Protein AF-A0A1H3KMQ6-F1 (afdb_monomer_lite)

Foldseek 3Di:
DAQDCVVVVVVCVVPVVDDQAPDEFEEQDVSRQRSCQVVVHAYAHQCDDDPPGNHHYDPDPVVCVVVD

Secondary structure (DSSP, 8-state):
----THHHHHHHHH-TT--GGG-EEEESSHHHHHHHHHHT-EEEEES---TT--PEEESSHHHHGGG-

Organism: NCBI:txid415015

InterPro domains:
  IPR023214 HAD superfamily [G3DSA:3.40.50.1000] (1-68)
  IPR036412 HAD-like superfamily [SSF56784] (2-68)

Sequence (68 aa):
MKPKDGLVKKALEKYPEIDLKDCFIVGDSLCDVELGERLGIKTFGIGVGKKEGEALIIDSLGDVVRYL

Structure (mmCIF, N/CA/C/O backbone):
data_AF-A0A1H3KMQ6-F1
#
_entry.id   AF-A0A1H3KMQ6-F1
#
loop_
_atom_site.group_PDB
_atom_site.id
_atom_site.type_symbol
_atom_site.label_atom_id
_atom_site.label_alt_id
_atom_site.label_comp_id
_atom_site.label_asym_id
_atom_site.label_entity_id
_atom_site.label_seq_id
_atom_site.pdbx_PDB_ins_code
_atom_site.Cartn_x
_atom_site.Cartn_y
_atom_site.Cartn_z
_atom_site.occupancy
_atom_site.B_iso_or_equiv
_atom_site.auth_seq_id
_atom_site.auth_comp_id
_atom_site.auth_asym_id
_atom_site.auth_atom_id
_atom_site.pdbx_PDB_model_num
ATOM 1 N N . MET A 1 1 ? 8.790 15.756 1.623 1.00 46.69 1 MET A N 1
ATOM 2 C CA . MET A 1 1 ? 7.433 15.172 1.584 1.00 46.69 1 MET A CA 1
ATOM 3 C C . MET A 1 1 ? 7.619 13.670 1.728 1.00 46.69 1 MET A C 1
ATOM 5 O O . MET A 1 1 ? 8.115 13.062 0.800 1.00 46.69 1 MET A O 1
ATOM 9 N N . LYS A 1 2 ? 7.421 13.123 2.931 1.00 46.41 2 LYS A N 1
ATOM 10 C CA . LYS A 1 2 ? 7.507 11.673 3.202 1.00 46.41 2 LYS A CA 1
ATOM 11 C C . LYS A 1 2 ? 6.134 11.047 2.902 1.00 46.41 2 LYS A C 1
ATOM 13 O O . LYS A 1 2 ? 5.162 11.811 2.975 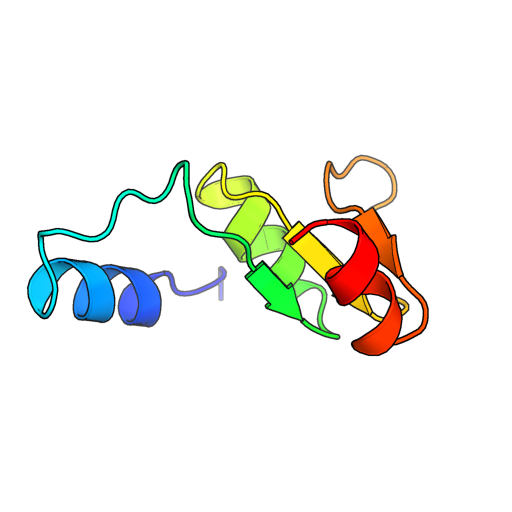1.00 46.41 2 LYS A O 1
ATOM 18 N N . PRO A 1 3 ? 6.015 9.740 2.593 1.00 60.12 3 PRO A N 1
ATOM 19 C CA . PRO A 1 3 ? 4.714 9.123 2.341 1.00 60.12 3 PRO A CA 1
ATOM 20 C C . PRO A 1 3 ? 3.775 9.431 3.511 1.00 60.12 3 PRO A C 1
ATOM 22 O O . PRO A 1 3 ? 4.112 9.220 4.684 1.00 60.12 3 PRO A O 1
ATOM 25 N N . LYS A 1 4 ? 2.636 10.050 3.198 1.00 80.94 4 LYS A N 1
ATOM 26 C CA . LYS A 1 4 ? 1.652 10.465 4.197 1.00 80.94 4 LYS A CA 1
ATOM 27 C C . LYS A 1 4 ? 0.774 9.255 4.502 1.00 80.94 4 LYS A C 1
ATOM 29 O O . LYS A 1 4 ? -0.079 8.894 3.706 1.00 80.94 4 LYS A O 1
ATOM 34 N N . ASP A 1 5 ? 0.947 8.682 5.686 1.00 87.00 5 ASP A N 1
ATOM 35 C CA . ASP A 1 5 ? 0.156 7.558 6.214 1.00 87.00 5 ASP A CA 1
ATOM 36 C C . ASP A 1 5 ? -1.278 7.951 6.626 1.00 87.00 5 ASP A C 1
ATOM 38 O O . ASP A 1 5 ? -2.031 7.137 7.156 1.00 87.00 5 ASP A O 1
ATOM 42 N N . GLY A 1 6 ? -1.679 9.201 6.379 1.00 90.44 6 GLY A N 1
ATOM 43 C CA . GLY A 1 6 ? -2.967 9.741 6.806 1.00 90.44 6 GLY A CA 1
ATOM 44 C C . GLY A 1 6 ? -4.176 9.015 6.217 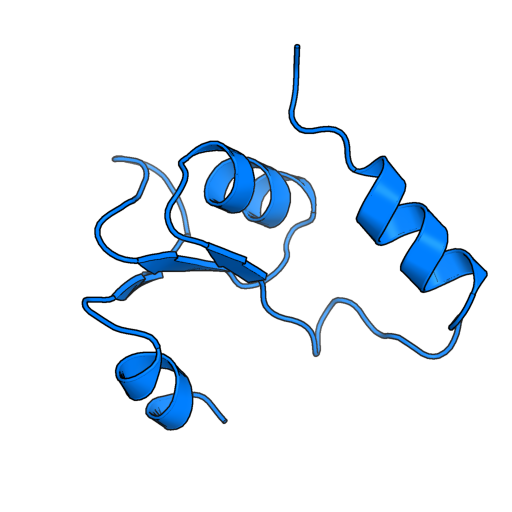1.00 90.44 6 GLY A C 1
ATOM 45 O O . GLY A 1 6 ? -5.198 8.934 6.888 1.00 90.44 6 GLY A O 1
ATOM 46 N N . LEU A 1 7 ? -4.081 8.471 4.997 1.00 90.12 7 LEU A N 1
ATOM 47 C CA . LEU A 1 7 ? -5.173 7.677 4.417 1.00 90.12 7 LEU A CA 1
ATOM 48 C C . LEU A 1 7 ? -5.352 6.344 5.146 1.00 90.12 7 LEU A C 1
ATOM 50 O O . LEU A 1 7 ? -6.477 5.996 5.491 1.00 90.12 7 LEU A O 1
ATOM 54 N N . VAL A 1 8 ? -4.251 5.650 5.448 1.00 92.44 8 VAL A N 1
ATOM 55 C CA . VAL A 1 8 ? -4.287 4.393 6.208 1.00 92.44 8 VAL A CA 1
ATOM 56 C C . VAL A 1 8 ? -4.826 4.645 7.613 1.00 92.44 8 VAL A C 1
ATOM 58 O O . VAL A 1 8 ? -5.747 3.964 8.043 1.00 92.44 8 VAL A O 1
ATOM 61 N N . LYS A 1 9 ? -4.343 5.689 8.299 1.00 92.88 9 LYS A N 1
ATOM 62 C CA . LYS A 1 9 ? -4.846 6.068 9.631 1.00 92.88 9 LYS A CA 1
ATOM 63 C C . LYS A 1 9 ? -6.348 6.338 9.635 1.00 92.88 9 LYS A C 1
ATOM 65 O O . LYS A 1 9 ? -7.052 5.791 10.470 1.00 92.88 9 LYS A O 1
ATOM 70 N N . LYS A 1 10 ? -6.850 7.109 8.665 1.00 95.00 10 LYS A N 1
ATOM 71 C CA . LYS A 1 10 ? -8.293 7.357 8.522 1.00 95.00 10 LYS A CA 1
ATOM 72 C C . LYS A 1 10 ? -9.088 6.076 8.267 1.00 95.00 10 LYS A C 1
ATOM 74 O O . LYS A 1 10 ? -10.220 5.975 8.726 1.00 95.00 10 LYS A O 1
ATOM 79 N N . ALA A 1 11 ? -8.529 5.118 7.526 1.00 94.31 11 ALA A N 1
ATOM 80 C CA . ALA A 1 11 ? -9.173 3.827 7.306 1.00 94.31 11 ALA A CA 1
ATOM 81 C C . ALA A 1 11 ? -9.255 3.016 8.607 1.00 94.31 11 ALA A C 1
ATOM 83 O O . ALA A 1 11 ? -10.329 2.517 8.915 1.00 94.31 11 ALA A O 1
ATOM 84 N N . LEU A 1 12 ? -8.177 2.971 9.395 1.00 94.88 12 LEU A N 1
ATOM 85 C CA . LEU A 1 12 ? -8.153 2.302 10.703 1.00 94.88 12 LEU A CA 1
ATOM 86 C C . LEU A 1 12 ? -9.079 2.973 11.728 1.00 94.88 12 LEU A C 1
ATOM 88 O O . LEU A 1 12 ? -9.715 2.295 12.522 1.00 94.88 12 LEU A O 1
ATOM 92 N N . GLU A 1 13 ? -9.192 4.304 11.705 1.00 96.69 13 GLU A N 1
ATOM 93 C CA . GLU A 1 13 ? -10.154 5.037 12.542 1.00 96.69 13 GLU A CA 1
ATOM 94 C C . GLU A 1 13 ? -11.604 4.718 12.155 1.00 96.69 13 GLU A C 1
ATOM 96 O O . GLU A 1 13 ? -12.473 4.619 13.020 1.00 96.69 13 GLU A O 1
ATOM 101 N N . LYS A 1 14 ? -11.877 4.576 10.852 1.00 97.81 14 LYS A N 1
ATOM 102 C CA . LYS A 1 14 ? -13.220 4.296 10.331 1.00 97.81 14 LYS A CA 1
ATOM 103 C C . LYS A 1 14 ? -13.622 2.825 10.485 1.00 97.81 14 LYS A C 1
ATOM 105 O O . LYS A 1 14 ? -14.804 2.554 10.682 1.00 97.81 14 LYS A O 1
ATOM 110 N N . TYR A 1 15 ? -12.660 1.916 10.372 1.00 97.12 15 TYR A N 1
ATOM 111 C CA . TYR A 1 15 ? -12.829 0.464 10.406 1.00 97.12 15 TYR A CA 1
ATOM 112 C C . TYR A 1 15 ? -11.799 -0.134 11.383 1.00 97.12 15 TYR A C 1
ATOM 114 O O . TYR A 1 15 ? -10.749 -0.630 10.959 1.00 97.12 15 TYR A O 1
ATOM 122 N N . PRO A 1 16 ? -12.044 -0.026 12.701 1.00 95.44 16 PRO A N 1
ATOM 123 C CA . PRO A 1 16 ? -11.099 -0.460 13.733 1.00 95.44 16 PRO A CA 1
ATOM 124 C C . PRO A 1 16 ? -10.847 -1.976 13.760 1.00 95.44 16 PRO A C 1
ATOM 126 O O . PRO A 1 16 ? -9.919 -2.426 14.426 1.00 95.44 16 PRO A O 1
ATOM 129 N N . GLU A 1 17 ? -11.660 -2.764 13.058 1.00 97.38 17 GLU A N 1
ATOM 130 C CA . GLU A 1 17 ? -11.516 -4.210 12.891 1.00 97.38 17 GLU A CA 1
ATOM 131 C C . GLU A 1 17 ? -10.439 -4.620 11.875 1.00 97.38 17 GLU A C 1
ATOM 133 O O . GLU A 1 17 ? -10.100 -5.798 11.794 1.00 97.38 17 GLU A O 1
ATOM 138 N N . ILE A 1 18 ? -9.907 -3.674 11.094 1.00 95.88 18 ILE A N 1
ATOM 139 C CA . ILE A 1 18 ? -8.830 -3.950 10.141 1.00 95.88 18 ILE A CA 1
ATOM 140 C C . ILE A 1 18 ? -7.555 -4.342 10.905 1.00 95.88 18 ILE A C 1
ATOM 142 O O . ILE A 1 18 ? -6.961 -3.512 11.595 1.00 95.88 18 ILE A O 1
ATOM 146 N N . ASP A 1 19 ? -7.081 -5.575 10.708 1.00 94.38 19 ASP A N 1
ATOM 147 C CA . ASP A 1 19 ? -5.726 -5.983 11.088 1.00 94.38 19 ASP A CA 1
ATOM 148 C C . ASP A 1 19 ? -4.769 -5.753 9.910 1.00 94.38 19 ASP A C 1
ATOM 150 O O . ASP A 1 19 ? -4.891 -6.360 8.844 1.00 94.38 19 ASP A O 1
ATOM 154 N N . LEU A 1 20 ? -3.785 -4.868 10.098 1.00 92.50 20 LEU A N 1
ATOM 155 C CA . LEU A 1 20 ? -2.775 -4.573 9.079 1.00 92.50 20 LEU A CA 1
ATOM 156 C C . LEU A 1 20 ? -1.919 -5.790 8.704 1.00 92.50 20 LEU A C 1
ATOM 158 O O . LEU A 1 20 ? -1.349 -5.800 7.613 1.00 92.50 20 LEU A O 1
ATOM 162 N N . LYS A 1 21 ? -1.828 -6.806 9.572 1.00 92.12 21 LYS A N 1
ATOM 163 C CA . LYS A 1 21 ? -1.124 -8.063 9.268 1.00 92.12 21 LYS A CA 1
ATOM 164 C C . LYS A 1 21 ? -1.813 -8.866 8.167 1.00 92.12 21 LYS A C 1
ATOM 166 O O . LYS A 1 21 ? -1.128 -9.561 7.422 1.00 92.12 21 LYS A O 1
ATOM 171 N N . ASP A 1 22 ? -3.130 -8.714 8.049 1.00 93.12 22 ASP A N 1
ATOM 172 C CA . ASP A 1 22 ? -3.959 -9.347 7.020 1.00 93.12 22 ASP A CA 1
ATOM 173 C C . ASP A 1 22 ? -4.181 -8.423 5.810 1.00 93.12 22 ASP A C 1
ATOM 175 O O . ASP A 1 22 ? -4.956 -8.724 4.903 1.00 93.12 22 ASP A O 1
ATOM 179 N N . CYS A 1 23 ? -3.491 -7.281 5.776 1.00 94.75 23 CYS A N 1
ATOM 180 C CA . CYS A 1 23 ? -3.548 -6.330 4.679 1.00 94.75 23 CYS A CA 1
ATOM 181 C C . CYS A 1 23 ? -2.312 -6.436 3.784 1.00 94.75 23 CYS A C 1
ATOM 183 O O . CYS A 1 23 ? -1.220 -6.827 4.200 1.00 94.75 23 CYS A O 1
ATOM 185 N N . PHE A 1 24 ? -2.472 -5.998 2.539 1.00 96.19 24 PHE A N 1
ATOM 186 C CA . PHE A 1 24 ? -1.359 -5.750 1.638 1.00 96.19 24 PHE A CA 1
ATOM 187 C C . PHE A 1 24 ? -1.586 -4.457 0.850 1.00 96.19 24 PHE A C 1
ATOM 189 O O . PHE A 1 24 ? -2.723 -4.041 0.619 1.00 96.19 24 PHE A O 1
ATOM 196 N N . ILE A 1 25 ? -0.496 -3.812 0.443 1.00 95.38 25 ILE A N 1
ATOM 197 C CA . ILE A 1 25 ? -0.508 -2.658 -0.459 1.00 95.38 25 ILE A CA 1
ATOM 198 C C . ILE A 1 25 ? -0.149 -3.140 -1.861 1.00 95.38 25 ILE A C 1
ATOM 200 O O . ILE A 1 25 ? 0.743 -3.967 -2.032 1.00 95.38 25 ILE A O 1
ATOM 204 N N . VAL A 1 26 ? -0.829 -2.602 -2.868 1.00 96.38 26 VAL A N 1
ATOM 205 C CA . VAL A 1 26 ? -0.458 -2.764 -4.274 1.00 96.38 26 VAL A CA 1
ATOM 206 C C . VAL A 1 26 ? -0.381 -1.379 -4.893 1.00 96.38 26 VAL A C 1
ATOM 208 O O . VAL A 1 26 ? -1.338 -0.614 -4.774 1.00 96.38 26 VAL A O 1
ATOM 211 N N . GLY A 1 27 ? 0.734 -1.050 -5.538 1.00 94.69 27 GLY A N 1
ATOM 212 C CA . GLY A 1 27 ? 0.919 0.256 -6.169 1.00 94.69 27 GLY A CA 1
ATOM 213 C C . GLY A 1 27 ? 1.970 0.234 -7.269 1.00 94.69 27 GLY A C 1
ATOM 214 O O . GLY A 1 27 ? 2.809 -0.659 -7.324 1.00 94.69 27 GLY A O 1
ATOM 215 N N . ASP A 1 28 ? 1.911 1.213 -8.162 1.00 95.12 28 ASP A N 1
ATOM 216 C CA . ASP A 1 28 ? 2.829 1.402 -9.292 1.00 95.12 28 ASP A CA 1
ATOM 217 C C . ASP A 1 28 ? 3.873 2.498 -9.024 1.00 95.12 28 ASP A C 1
ATOM 219 O O . ASP A 1 28 ? 4.737 2.771 -9.859 1.00 95.12 28 ASP A O 1
ATOM 223 N N . SER A 1 29 ? 3.843 3.116 -7.839 1.00 93.69 29 SER A N 1
ATOM 224 C CA . SER A 1 29 ? 4.790 4.154 -7.454 1.00 93.69 29 SER A CA 1
ATOM 225 C C . SER A 1 29 ? 5.735 3.709 -6.338 1.00 93.69 29 SER A C 1
ATOM 227 O O . SER A 1 29 ? 5.390 2.917 -5.459 1.00 93.69 29 SER A O 1
ATOM 229 N N . LEU A 1 30 ? 6.935 4.302 -6.306 1.00 92.88 30 LEU A N 1
ATOM 230 C CA . LEU A 1 30 ? 7.844 4.126 -5.171 1.00 92.88 30 LEU A CA 1
ATOM 231 C C . LEU A 1 30 ? 7.189 4.569 -3.859 1.00 92.88 30 LEU A C 1
ATOM 233 O O . LEU A 1 30 ? 7.454 3.951 -2.839 1.00 92.88 30 LEU A O 1
ATOM 237 N N . CYS A 1 31 ? 6.322 5.590 -3.880 1.00 91.19 31 CYS A N 1
ATOM 238 C CA . CYS A 1 31 ? 5.645 6.101 -2.686 1.00 91.19 31 CYS A CA 1
ATOM 239 C C . CYS A 1 31 ? 4.786 5.027 -1.999 1.00 91.19 31 CYS A C 1
ATOM 241 O O . CYS A 1 31 ? 4.767 4.975 -0.768 1.00 91.19 31 CYS A O 1
ATOM 243 N N . ASP A 1 32 ? 4.113 4.167 -2.769 1.00 91.94 32 ASP A N 1
ATOM 244 C CA . ASP A 1 32 ? 3.311 3.056 -2.236 1.00 91.94 32 ASP A CA 1
ATOM 245 C C . ASP A 1 32 ? 4.203 1.990 -1.598 1.00 91.94 32 ASP A C 1
ATOM 247 O O . ASP A 1 32 ? 3.933 1.533 -0.486 1.00 91.94 32 ASP A O 1
ATOM 251 N N . VAL A 1 33 ? 5.324 1.678 -2.259 1.00 93.06 33 VAL A N 1
ATOM 252 C CA . VAL A 1 33 ? 6.366 0.784 -1.737 1.00 93.06 33 VAL A CA 1
ATOM 253 C C . VAL A 1 33 ? 6.917 1.304 -0.409 1.00 93.06 33 VAL A C 1
ATOM 255 O O . VAL A 1 33 ? 6.950 0.571 0.577 1.00 93.06 33 VAL A O 1
ATOM 258 N N . GLU A 1 34 ? 7.287 2.588 -0.332 1.00 92.88 34 GLU A N 1
ATOM 259 C CA . GLU A 1 34 ? 7.816 3.163 0.912 1.00 92.88 34 GLU A CA 1
ATOM 260 C C . GLU A 1 34 ? 6.770 3.214 2.028 1.00 92.88 34 GLU A C 1
ATOM 262 O O . GLU A 1 34 ? 7.118 3.112 3.205 1.00 92.88 34 GLU A O 1
ATOM 267 N N . LEU A 1 35 ? 5.499 3.437 1.678 1.00 93.12 35 LEU A N 1
ATOM 268 C CA . LEU A 1 35 ? 4.409 3.463 2.646 1.00 93.12 35 LEU A CA 1
ATO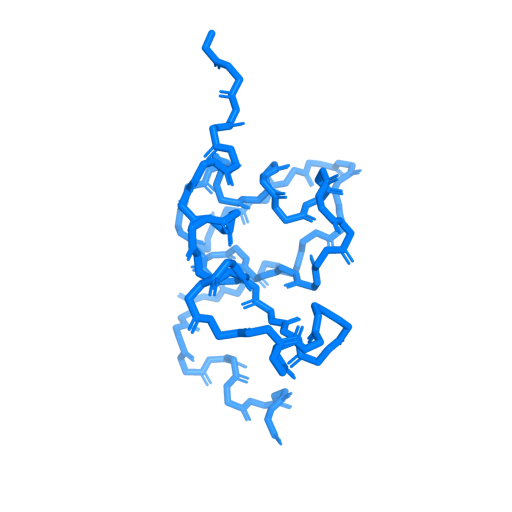M 269 C C . LEU A 1 35 ? 4.240 2.089 3.293 1.00 93.12 35 LEU A C 1
ATOM 271 O O . LEU A 1 35 ? 4.158 2.007 4.517 1.00 93.12 35 LEU A O 1
ATOM 275 N N . GLY A 1 36 ? 4.214 1.034 2.484 1.00 92.94 36 GLY A N 1
ATOM 276 C CA . GLY A 1 36 ? 4.071 -0.329 2.969 1.00 92.94 36 GLY A CA 1
ATOM 277 C C . GLY A 1 36 ? 5.242 -0.789 3.823 1.00 92.94 36 GLY A C 1
ATOM 278 O O . GLY A 1 36 ? 5.022 -1.250 4.939 1.00 92.94 36 GLY A O 1
ATOM 279 N N . GLU A 1 37 ? 6.477 -0.533 3.382 1.00 90.62 37 GLU A N 1
ATOM 280 C CA . GLU A 1 37 ? 7.688 -0.785 4.180 1.00 90.62 37 GLU A CA 1
ATOM 281 C C . GLU A 1 37 ? 7.641 -0.055 5.528 1.00 90.62 37 GLU A C 1
ATOM 283 O O . GLU A 1 37 ? 7.895 -0.638 6.580 1.00 90.62 37 GLU A O 1
ATOM 288 N N . ARG A 1 38 ? 7.260 1.229 5.523 1.00 91.12 38 ARG A N 1
ATOM 289 C CA . ARG A 1 38 ? 7.170 2.035 6.747 1.00 91.12 38 ARG A CA 1
ATOM 290 C C . ARG A 1 38 ? 6.117 1.512 7.724 1.00 91.12 38 ARG A C 1
ATOM 292 O O . ARG A 1 38 ? 6.273 1.701 8.930 1.00 91.12 38 ARG A O 1
ATOM 299 N N . LEU A 1 39 ? 5.032 0.940 7.212 1.00 91.75 39 LEU A N 1
ATOM 300 C CA . LEU A 1 39 ? 3.936 0.404 8.016 1.00 91.75 39 LEU A CA 1
ATOM 301 C C . LEU A 1 39 ? 4.096 -1.092 8.327 1.00 91.75 39 LEU A C 1
ATOM 303 O O . LEU A 1 39 ? 3.280 -1.627 9.072 1.00 91.75 39 LEU A O 1
ATOM 307 N N . GLY A 1 40 ? 5.127 -1.756 7.789 1.00 92.25 40 GLY A N 1
ATOM 308 C CA . GLY A 1 40 ? 5.316 -3.203 7.920 1.00 92.25 40 GLY A CA 1
ATOM 309 C C . GLY A 1 40 ? 4.216 -4.021 7.236 1.00 92.25 40 GLY A C 1
ATOM 310 O O . GLY A 1 40 ? 3.902 -5.119 7.686 1.00 92.25 40 GLY A O 1
ATOM 311 N N . ILE A 1 41 ? 3.594 -3.472 6.189 1.00 94.25 41 ILE A N 1
ATOM 312 C CA . ILE A 1 41 ? 2.513 -4.111 5.433 1.00 94.25 41 ILE A CA 1
ATOM 313 C C . ILE A 1 41 ? 3.116 -4.788 4.202 1.00 94.25 41 ILE A C 1
ATOM 315 O O . ILE A 1 41 ? 3.917 -4.187 3.479 1.00 94.25 41 ILE A O 1
ATOM 319 N N . LYS A 1 42 ? 2.695 -6.027 3.919 1.00 94.81 42 LYS A N 1
ATOM 320 C CA . LYS A 1 42 ? 3.101 -6.743 2.703 1.00 94.81 42 LYS A CA 1
ATOM 321 C C . LYS A 1 42 ? 2.800 -5.885 1.476 1.00 94.81 42 LYS A C 1
ATOM 323 O O . LYS A 1 42 ? 1.680 -5.412 1.319 1.00 94.81 42 LYS A O 1
ATOM 328 N N . THR A 1 43 ? 3.781 -5.679 0.604 1.00 95.94 43 THR A N 1
ATOM 329 C CA . THR A 1 43 ? 3.634 -4.729 -0.505 1.00 95.94 43 THR A CA 1
ATOM 330 C C . THR A 1 43 ? 4.010 -5.344 -1.836 1.00 95.94 43 THR A C 1
ATOM 332 O O . THR A 1 43 ? 5.027 -6.025 -1.951 1.00 95.94 43 THR A O 1
ATOM 335 N N . PHE A 1 44 ? 3.185 -5.078 -2.840 1.00 97.06 44 PHE A N 1
ATOM 336 C CA . PHE A 1 44 ? 3.400 -5.447 -4.225 1.00 97.06 44 PHE A CA 1
ATOM 337 C C . PHE A 1 44 ? 3.601 -4.182 -5.060 1.00 97.06 44 PHE A C 1
ATOM 339 O O . PHE A 1 44 ? 2.735 -3.306 -5.090 1.00 97.06 44 PHE A O 1
ATOM 346 N N . GLY A 1 45 ? 4.742 -4.086 -5.730 1.00 96.75 45 GLY A N 1
ATOM 347 C CA . GLY A 1 45 ? 5.054 -2.993 -6.638 1.00 96.75 45 GLY A CA 1
ATOM 348 C C . GLY A 1 45 ? 4.858 -3.419 -8.090 1.00 96.75 45 GLY A C 1
ATOM 349 O O . GLY A 1 45 ? 5.516 -4.350 -8.552 1.00 96.75 45 GLY A O 1
ATOM 350 N N . ILE A 1 46 ? 3.969 -2.754 -8.826 1.00 96.81 46 ILE A N 1
ATOM 351 C CA . ILE A 1 46 ? 3.739 -3.037 -10.248 1.00 96.81 46 ILE A CA 1
ATOM 352 C C . ILE A 1 46 ? 4.850 -2.376 -11.062 1.00 96.81 46 ILE A C 1
ATOM 354 O O . ILE A 1 46 ? 4.880 -1.154 -11.196 1.00 96.81 46 ILE A O 1
ATOM 358 N N . GLY A 1 47 ? 5.797 -3.174 -11.558 1.00 94.94 47 GLY A N 1
ATOM 359 C CA . GLY A 1 47 ? 6.965 -2.688 -12.300 1.00 94.94 47 GLY A CA 1
ATOM 360 C C . GLY A 1 47 ? 7.892 -1.763 -11.497 1.00 94.94 47 GLY A C 1
ATOM 361 O O . GLY A 1 47 ? 8.767 -1.116 -12.072 1.00 94.94 47 GLY A O 1
ATOM 362 N N . VAL A 1 48 ? 7.711 -1.681 -10.175 1.00 93.75 48 VAL A N 1
ATOM 363 C CA . VAL A 1 48 ? 8.436 -0.767 -9.291 1.00 93.75 48 VAL A CA 1
ATOM 364 C C . VAL A 1 48 ? 8.874 -1.485 -8.021 1.00 93.75 48 VAL A C 1
ATOM 366 O O . VAL A 1 48 ? 8.164 -2.323 -7.479 1.00 93.75 48 VAL A O 1
ATOM 369 N N . GLY A 1 49 ? 10.054 -1.144 -7.521 1.00 88.69 49 GLY A N 1
ATOM 370 C CA . GLY A 1 49 ? 10.581 -1.673 -6.272 1.00 88.69 49 GLY A CA 1
ATOM 371 C C . GLY A 1 49 ? 11.832 -0.919 -5.852 1.00 88.69 49 GLY A C 1
ATOM 372 O O . GLY A 1 49 ? 12.380 -0.114 -6.613 1.00 88.69 49 GLY A O 1
ATOM 373 N N . LYS A 1 50 ? 12.297 -1.174 -4.631 1.00 82.94 50 LYS A N 1
ATOM 374 C CA . LYS A 1 50 ? 13.583 -0.664 -4.152 1.00 82.94 50 LYS A CA 1
ATOM 375 C C . LYS A 1 50 ? 14.636 -1.757 -4.242 1.00 82.94 50 LYS A C 1
ATOM 377 O O . LYS A 1 50 ? 14.347 -2.922 -3.999 1.00 82.94 50 LYS A O 1
ATOM 382 N N . LYS A 1 51 ? 15.879 -1.363 -4.526 1.00 75.44 51 LYS A N 1
ATOM 383 C CA . LYS A 1 51 ? 17.025 -2.284 -4.614 1.00 75.44 51 LYS A CA 1
ATOM 384 C C . LYS A 1 51 ? 17.256 -3.083 -3.321 1.00 75.44 51 LYS A C 1
ATOM 386 O O . LYS A 1 51 ? 17.718 -4.213 -3.389 1.00 75.44 51 LYS A O 1
ATOM 391 N N . GLU A 1 52 ? 16.93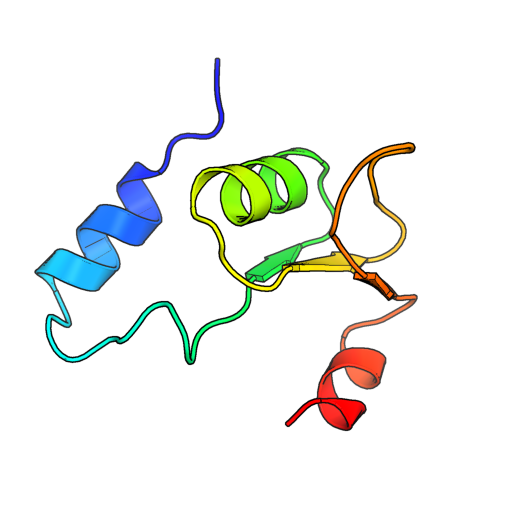5 -2.490 -2.175 1.00 80.94 52 GLU A N 1
ATOM 392 C CA . GLU A 1 52 ? 17.079 -3.082 -0.836 1.00 80.94 52 GLU A CA 1
ATOM 393 C C . GLU A 1 52 ? 15.726 -3.139 -0.096 1.00 80.94 52 GLU A C 1
ATOM 395 O O . GLU A 1 52 ? 15.688 -3.112 1.129 1.00 80.94 52 GLU A O 1
ATOM 400 N N . GLY A 1 53 ? 14.610 -3.144 -0.838 1.00 80.31 53 GLY A N 1
ATOM 401 C CA . GLY A 1 53 ? 13.257 -3.149 -0.272 1.00 80.31 53 GLY A CA 1
ATOM 402 C C . GLY A 1 53 ? 12.637 -4.537 -0.163 1.00 80.31 53 GLY A C 1
ATOM 403 O O . GLY A 1 53 ? 13.066 -5.478 -0.826 1.00 80.31 53 GLY A O 1
ATOM 404 N N . GLU A 1 54 ? 11.582 -4.641 0.645 1.00 86.38 54 GLU A N 1
ATOM 405 C CA . GLU A 1 54 ? 10.845 -5.895 0.880 1.00 86.38 54 GLU A CA 1
ATOM 406 C C . GLU A 1 54 ? 9.644 -6.081 -0.065 1.00 86.38 54 GLU A C 1
ATOM 408 O O . GLU A 1 54 ? 8.970 -7.112 -0.031 1.00 86.38 54 GLU A O 1
ATOM 413 N N . ALA A 1 55 ? 9.354 -5.092 -0.917 1.00 93.50 55 ALA A N 1
ATOM 414 C CA . ALA A 1 55 ? 8.234 -5.173 -1.846 1.00 93.50 55 ALA A CA 1
ATOM 415 C C . ALA A 1 55 ? 8.464 -6.220 -2.948 1.00 93.50 55 ALA A C 1
ATOM 417 O O . ALA A 1 55 ? 9.515 -6.267 -3.590 1.00 93.50 55 ALA A O 1
ATOM 418 N N . LEU A 1 56 ? 7.431 -7.021 -3.208 1.00 95.06 56 LEU A N 1
ATOM 419 C CA . LEU A 1 56 ? 7.399 -7.979 -4.307 1.00 95.06 56 LEU A CA 1
ATOM 420 C C . LEU A 1 56 ? 7.111 -7.238 -5.611 1.00 95.06 56 LEU A C 1
ATOM 422 O O . LEU A 1 56 ? 6.061 -6.612 -5.750 1.00 95.06 56 LEU A O 1
ATOM 426 N N . ILE A 1 57 ? 8.028 -7.325 -6.569 1.00 95.62 57 ILE A N 1
ATOM 427 C CA . ILE A 1 57 ? 7.823 -6.736 -7.891 1.00 95.62 57 ILE A CA 1
ATOM 428 C C . ILE A 1 57 ? 6.959 -7.689 -8.714 1.00 95.62 57 ILE A C 1
ATOM 430 O O . ILE A 1 57 ? 7.275 -8.872 -8.841 1.00 95.62 57 ILE A O 1
ATOM 434 N N . ILE A 1 58 ? 5.867 -7.160 -9.251 1.00 96.25 58 ILE A N 1
ATOM 435 C CA . ILE A 1 58 ? 4.911 -7.871 -10.101 1.00 96.25 58 ILE A CA 1
ATOM 436 C C . ILE A 1 58 ? 4.713 -7.116 -11.416 1.00 96.25 58 ILE A C 1
ATOM 438 O O . ILE A 1 58 ? 4.975 -5.914 -11.486 1.00 96.25 58 ILE A O 1
ATOM 442 N N . ASP A 1 59 ? 4.220 -7.800 -12.447 1.00 96.06 59 ASP A N 1
ATOM 443 C CA . ASP A 1 59 ? 4.005 -7.199 -13.767 1.00 96.06 59 ASP A CA 1
ATOM 444 C C . ASP A 1 59 ? 2.588 -6.626 -13.905 1.00 96.06 59 ASP A C 1
ATOM 446 O O . ASP A 1 59 ? 2.356 -5.665 -14.639 1.00 96.06 59 ASP A O 1
ATOM 450 N N . SER A 1 60 ? 1.615 -7.202 -13.192 1.00 96.38 60 SER A N 1
ATOM 451 C CA . SER A 1 60 ? 0.214 -6.789 -13.260 1.00 96.38 60 SER A CA 1
ATOM 452 C C . SER A 1 60 ? -0.564 -7.116 -11.987 1.00 96.38 60 SER A C 1
ATOM 454 O O . SER A 1 60 ? -0.193 -7.999 -11.218 1.00 96.38 60 SER A O 1
ATOM 456 N N . L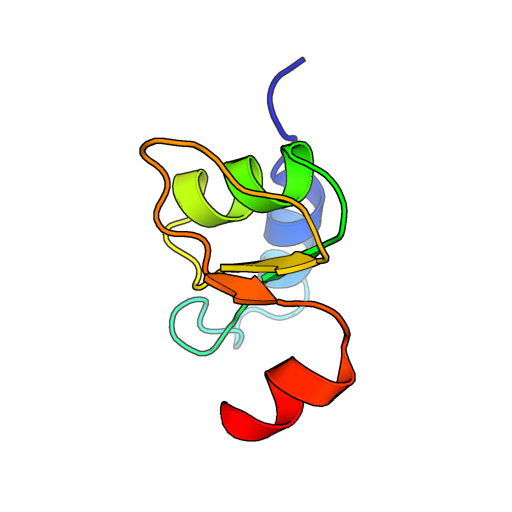EU A 1 61 ? -1.734 -6.492 -11.810 1.00 95.94 61 LEU A N 1
ATOM 457 C CA . LEU A 1 61 ? -2.676 -6.864 -10.743 1.00 95.94 61 LEU A CA 1
ATOM 458 C C . LEU A 1 61 ? -3.067 -8.351 -10.770 1.00 95.94 61 LEU A C 1
ATOM 460 O O . LEU A 1 61 ? -3.362 -8.922 -9.723 1.00 95.94 61 LEU A O 1
ATOM 464 N N . GLY A 1 62 ? -3.044 -8.991 -11.945 1.00 96.75 62 GLY A N 1
ATOM 465 C CA . GLY A 1 62 ? -3.330 -10.420 -12.075 1.00 96.75 62 GLY A CA 1
ATOM 466 C C . GLY A 1 62 ? -2.351 -11.301 -11.296 1.00 96.75 62 GLY A C 1
ATOM 467 O O . GLY A 1 62 ? -2.722 -12.386 -10.855 1.00 96.75 62 GLY A O 1
ATOM 468 N N . ASP A 1 63 ? -1.130 -10.825 -11.054 1.00 95.81 63 ASP A N 1
ATOM 469 C CA . ASP A 1 63 ? -0.133 -11.578 -10.299 1.00 95.81 63 ASP A CA 1
ATOM 470 C C . ASP A 1 63 ? -0.450 -11.643 -8.802 1.00 95.81 63 ASP A C 1
ATOM 472 O O . ASP A 1 63 ? -0.110 -12.632 -8.150 1.00 95.81 63 ASP A O 1
ATOM 476 N N . VAL A 1 64 ? -1.166 -10.640 -8.277 1.00 95.56 64 VAL A N 1
ATOM 477 C CA . VAL A 1 64 ? -1.600 -10.575 -6.871 1.00 95.56 64 VAL A CA 1
ATOM 478 C C . VAL A 1 64 ? -2.566 -11.709 -6.535 1.00 95.56 64 VAL A C 1
ATOM 480 O O . VAL A 1 64 ? -2.540 -12.218 -5.420 1.00 95.56 64 VAL A O 1
ATOM 483 N N . VAL A 1 65 ? -3.367 -12.168 -7.504 1.00 94.81 65 VAL A N 1
ATOM 484 C CA . VAL A 1 65 ? -4.352 -13.249 -7.311 1.00 94.81 65 VAL A CA 1
ATOM 485 C C . VAL A 1 65 ? -3.698 -14.539 -6.808 1.00 94.81 65 VAL A C 1
ATOM 487 O O . VAL A 1 65 ? -4.334 -15.306 -6.100 1.00 94.81 65 VAL A O 1
ATOM 490 N N . ARG A 1 66 ? -2.412 -14.770 -7.105 1.00 91.56 66 ARG A N 1
ATOM 491 C CA . ARG A 1 66 ? -1.667 -15.949 -6.622 1.00 91.56 66 ARG A CA 1
ATOM 492 C C . ARG A 1 66 ? -1.366 -15.919 -5.118 1.00 91.56 66 ARG A C 1
ATOM 494 O O . ARG A 1 66 ? -0.819 -16.885 -4.595 1.00 91.56 66 ARG A O 1
ATOM 501 N N . TYR A 1 67 ? -1.666 -14.806 -4.452 1.00 89.12 67 TYR A N 1
ATOM 502 C CA . TYR A 1 67 ? -1.386 -14.555 -3.040 1.00 89.12 67 TYR A CA 1
ATOM 503 C C . TYR A 1 67 ? -2.651 -14.336 -2.197 1.00 89.12 67 TYR A C 1
ATOM 505 O O . TY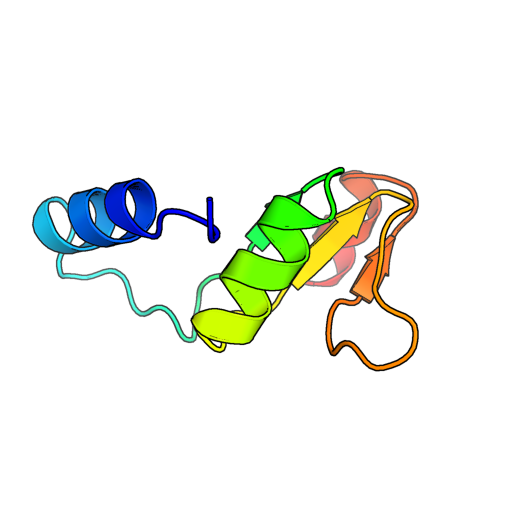R A 1 67 ? -2.515 -13.982 -1.024 1.00 89.12 67 TYR A O 1
ATOM 513 N N . LEU A 1 68 ? -3.834 -14.515 -2.796 1.00 86.06 68 LEU A N 1
ATOM 514 C CA . LEU A 1 68 ? -5.144 -14.534 -2.137 1.00 86.06 68 LEU A CA 1
ATOM 515 C C . LEU A 1 68 ? -5.588 -15.983 -1.912 1.00 86.06 68 LEU A C 1
ATOM 517 O O . LEU A 1 68 ? -6.185 -16.240 -0.847 1.00 86.06 68 LEU A O 1
#

pLDDT: mean 90.9, std 9.73, range [46.41, 97.81]

Radius of gyration: 12.1 Å; chains: 1; bounding box: 30×31×28 Å